Protein AF-A0A351GF69-F1 (afdb_monomer_lite)

Sequence (87 aa):
MAATNYFITTHPANQSLGRQLSDMEQAIEQQFDCQIDKTKYSLIVWHQRLYFGYDSTSKNRPLESEVAQFLAANFHEFRFIDEFEID

pLDDT: mean 81.92, std 18.56, range [34.41, 96.94]

Secondary structure (DSSP, 8-state):
---------S-THHHHHHHHHHHHHHHHHHHHT--EEEEEEEEETTEEEEEEEE-TT-S----HHHHHHHHHHH-GGGGG-SEEEE-

Radius of gyration: 12.55 Å; chains: 1; bounding box: 27×28×34 Å

Structure (mmCIF, N/CA/C/O backbone):
data_AF-A0A351GF69-F1
#
_entry.id   AF-A0A351GF69-F1
#
loop_
_atom_site.group_PDB
_atom_site.id
_atom_site.type_symbol
_atom_site.label_atom_id
_atom_site.label_alt_id
_atom_site.label_comp_id
_atom_site.label_asym_id
_atom_site.label_entity_id
_atom_site.label_seq_id
_atom_site.pdbx_PDB_ins_code
_atom_site.Cartn_x
_atom_site.Cartn_y
_atom_site.Cartn_z
_atom_site.occupancy
_atom_site.B_iso_or_equiv
_atom_site.auth_seq_id
_atom_site.auth_comp_id
_atom_site.auth_asym_id
_atom_site.auth_atom_id
_atom_site.pdbx_PDB_model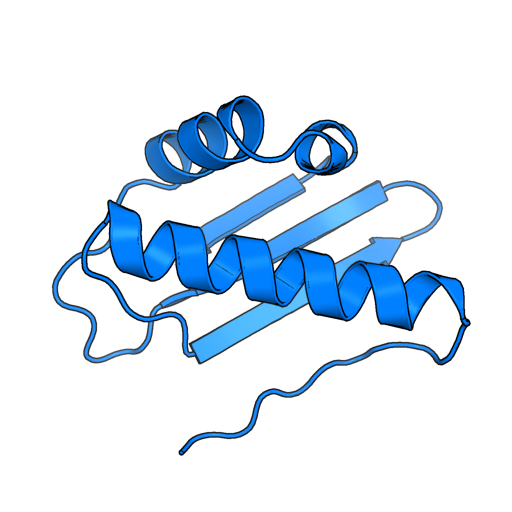_num
ATOM 1 N N . MET A 1 1 ? -3.004 -16.704 10.777 1.00 37.06 1 MET A N 1
ATOM 2 C CA . MET A 1 1 ? -1.908 -16.649 9.789 1.00 37.06 1 MET A CA 1
ATOM 3 C C . MET A 1 1 ? -2.520 -16.902 8.422 1.00 37.06 1 MET A C 1
ATOM 5 O O . MET A 1 1 ? -2.689 -18.054 8.042 1.00 37.06 1 MET A O 1
ATOM 9 N N . ALA A 1 2 ? -2.993 -15.837 7.773 1.00 34.41 2 ALA A N 1
ATOM 10 C CA . ALA A 1 2 ? -3.591 -15.896 6.442 1.00 34.41 2 ALA A CA 1
ATOM 11 C C . ALA A 1 2 ? -2.505 -15.681 5.376 1.00 34.41 2 ALA A C 1
ATOM 13 O O . ALA A 1 2 ? -1.477 -15.068 5.646 1.00 34.41 2 ALA A O 1
ATOM 14 N N . ALA A 1 3 ? -2.703 -16.286 4.208 1.00 36.56 3 ALA A N 1
ATOM 15 C CA . ALA A 1 3 ? -1.687 -16.468 3.182 1.00 36.56 3 ALA A CA 1
ATOM 16 C C . ALA A 1 3 ? -1.372 -15.176 2.412 1.00 36.56 3 ALA A C 1
ATOM 18 O O . ALA A 1 3 ? -2.232 -14.640 1.714 1.00 36.56 3 ALA A O 1
ATOM 19 N N . THR A 1 4 ? -0.110 -14.747 2.457 1.00 47.75 4 THR A N 1
ATOM 20 C CA . THR A 1 4 ? 0.422 -13.694 1.589 1.00 47.75 4 THR A CA 1
ATOM 21 C C . THR A 1 4 ? 0.653 -14.257 0.183 1.00 47.75 4 THR A C 1
ATOM 23 O O . THR A 1 4 ? 1.635 -14.955 -0.077 1.00 47.75 4 THR A O 1
ATOM 26 N N . ASN A 1 5 ? -0.276 -13.997 -0.738 1.00 40.12 5 ASN A N 1
ATOM 27 C CA . ASN A 1 5 ? -0.146 -14.404 -2.138 1.00 40.12 5 ASN A CA 1
ATOM 28 C C . ASN A 1 5 ? 0.644 -13.354 -2.926 1.00 40.12 5 ASN A C 1
ATOM 30 O O . ASN A 1 5 ? 0.077 -12.439 -3.520 1.00 40.12 5 ASN A O 1
ATOM 34 N N . TYR A 1 6 ? 1.964 -13.514 -2.957 1.00 46.91 6 TYR A N 1
ATOM 35 C CA . TYR A 1 6 ? 2.841 -12.739 -3.826 1.00 46.91 6 TYR A CA 1
ATOM 36 C C . TYR A 1 6 ? 2.765 -13.278 -5.265 1.00 46.91 6 TYR A C 1
ATOM 38 O O . TYR A 1 6 ? 3.402 -14.281 -5.591 1.00 46.91 6 TYR A O 1
ATOM 46 N N . PHE A 1 7 ? 2.029 -12.615 -6.163 1.00 45.88 7 PHE A N 1
ATOM 47 C CA . PHE A 1 7 ? 2.168 -12.858 -7.608 1.00 45.88 7 PHE A CA 1
ATOM 48 C C . PHE A 1 7 ? 3.438 -12.173 -8.118 1.00 45.88 7 PHE A C 1
ATOM 50 O O . PHE A 1 7 ? 3.406 -11.138 -8.773 1.00 45.88 7 PHE A O 1
ATOM 57 N N . ILE A 1 8 ? 4.579 -12.758 -7.765 1.00 47.91 8 ILE A N 1
ATOM 58 C CA . ILE A 1 8 ? 5.899 -12.306 -8.181 1.00 47.91 8 ILE A CA 1
ATOM 59 C C . ILE A 1 8 ? 6.355 -13.183 -9.354 1.00 47.91 8 ILE A C 1
ATOM 61 O O . ILE A 1 8 ? 6.737 -14.339 -9.175 1.00 47.91 8 ILE A O 1
ATOM 65 N N . THR A 1 9 ? 6.341 -12.644 -10.574 1.00 40.97 9 THR A N 1
ATOM 66 C CA . THR A 1 9 ? 6.872 -13.309 -11.778 1.00 40.97 9 THR A CA 1
ATOM 67 C C . THR A 1 9 ? 8.399 -13.386 -11.720 1.00 40.97 9 THR A C 1
ATOM 69 O O . THR A 1 9 ? 9.076 -12.515 -12.250 1.00 40.97 9 THR A O 1
ATOM 72 N N . THR A 1 10 ? 8.933 -14.387 -11.014 1.00 40.47 10 THR A N 1
ATOM 73 C CA . THR A 1 10 ? 10.353 -14.743 -10.786 1.00 40.47 10 THR A CA 1
ATOM 74 C C . THR A 1 10 ? 11.394 -14.051 -11.689 1.00 40.47 10 THR A C 1
ATOM 76 O O . THR A 1 10 ? 11.867 -14.604 -12.683 1.00 40.47 10 THR A O 1
ATOM 79 N N . HIS A 1 11 ? 11.814 -12.854 -11.286 1.00 38.72 11 HIS A N 1
ATOM 80 C CA . HIS A 1 11 ? 13.040 -12.183 -11.704 1.00 38.72 11 HIS A CA 1
ATOM 81 C C . HIS A 1 11 ? 13.812 -11.782 -10.433 1.00 38.72 11 HIS A C 1
ATOM 83 O O . HIS A 1 11 ? 13.172 -11.483 -9.426 1.00 38.72 11 HIS A O 1
ATOM 89 N N . PRO A 1 12 ? 15.159 -11.774 -10.415 1.00 40.50 12 PRO A N 1
ATOM 90 C CA . PRO A 1 12 ? 15.948 -11.425 -9.222 1.00 40.50 12 PRO A CA 1
ATOM 91 C C . PRO A 1 12 ? 15.619 -10.036 -8.652 1.00 40.50 12 PRO A C 1
ATOM 93 O O . PRO A 1 12 ? 15.616 -9.852 -7.437 1.00 40.50 12 PRO A O 1
ATOM 96 N N . ALA A 1 13 ? 15.242 -9.094 -9.524 1.00 48.12 13 ALA A N 1
ATOM 97 C CA . ALA A 1 13 ? 14.717 -7.774 -9.161 1.00 48.12 13 ALA A CA 1
ATOM 98 C C . ALA A 1 13 ? 13.453 -7.836 -8.279 1.00 48.12 13 ALA A C 1
ATOM 100 O O . ALA A 1 13 ? 13.121 -6.883 -7.577 1.00 48.12 13 ALA A O 1
ATOM 101 N N . ASN A 1 14 ? 12.761 -8.973 -8.258 1.00 51.44 14 ASN A N 1
ATOM 102 C CA . ASN A 1 14 ? 11.549 -9.132 -7.481 1.00 51.44 14 ASN A CA 1
ATOM 103 C C . ASN A 1 14 ? 11.796 -9.583 -6.039 1.00 51.44 14 ASN A C 1
ATOM 105 O O . ASN A 1 14 ? 10.899 -9.446 -5.215 1.00 51.44 14 ASN A O 1
ATOM 109 N N . GLN A 1 15 ? 12.974 -10.129 -5.712 1.00 53.38 15 GLN A N 1
ATOM 110 C CA . GLN A 1 15 ? 13.313 -10.415 -4.311 1.00 53.38 15 GLN A CA 1
ATOM 111 C C . GLN A 1 15 ? 13.576 -9.117 -3.543 1.00 53.38 15 GLN A C 1
ATOM 113 O O . GLN A 1 15 ? 13.111 -8.972 -2.414 1.00 53.38 15 GLN A O 1
ATOM 118 N N . SER A 1 16 ? 14.263 -8.153 -4.170 1.00 65.50 16 SER A N 1
ATOM 119 C CA . SER A 1 16 ? 14.417 -6.806 -3.610 1.00 65.50 16 SER A CA 1
ATOM 120 C C . SER A 1 16 ? 13.072 -6.100 -3.479 1.00 65.50 16 SER A C 1
ATOM 122 O O . SER A 1 16 ? 12.801 -5.527 -2.430 1.00 65.50 16 SER A O 1
ATOM 124 N N . LEU A 1 17 ? 12.208 -6.221 -4.492 1.00 74.75 17 LEU A N 1
ATOM 125 C CA . LEU A 1 17 ? 10.869 -5.641 -4.461 1.00 74.75 17 LEU A CA 1
ATOM 126 C C . LEU A 1 17 ? 9.994 -6.268 -3.369 1.00 74.75 17 LEU A C 1
ATOM 128 O O . LEU A 1 17 ? 9.372 -5.547 -2.604 1.00 74.75 17 LEU A O 1
ATOM 132 N N . GLY A 1 18 ? 9.976 -7.599 -3.247 1.00 78.00 18 GLY A N 1
ATOM 133 C CA . GLY A 1 18 ? 9.198 -8.285 -2.212 1.00 78.00 18 GLY A CA 1
ATOM 134 C C . GLY A 1 18 ? 9.583 -7.829 -0.805 1.00 78.00 18 GLY A C 1
ATOM 135 O O . GLY A 1 18 ? 8.708 -7.540 0.002 1.00 78.00 18 GLY A O 1
ATOM 136 N N . ARG A 1 19 ? 10.887 -7.670 -0.540 1.00 82.56 19 ARG A N 1
ATOM 137 C CA . ARG A 1 19 ? 11.367 -7.133 0.738 1.00 82.56 19 ARG A CA 1
ATOM 138 C C . ARG A 1 19 ? 10.939 -5.681 0.955 1.00 82.56 19 ARG A C 1
ATOM 140 O O . ARG A 1 19 ? 10.456 -5.360 2.030 1.00 82.56 19 ARG A O 1
ATOM 147 N N . GLN A 1 20 ? 11.074 -4.830 -0.061 1.00 86.56 20 GLN A N 1
ATOM 148 C CA . GLN A 1 20 ? 10.649 -3.429 0.019 1.00 86.56 20 GLN A CA 1
ATOM 149 C C . GLN A 1 20 ? 9.148 -3.298 0.296 1.00 86.56 20 GLN A C 1
ATOM 151 O O . GLN A 1 20 ? 8.752 -2.466 1.104 1.00 86.56 20 GLN A O 1
ATOM 156 N N . LEU A 1 21 ? 8.321 -4.133 -0.337 1.00 90.00 21 LEU A N 1
ATOM 157 C CA . LEU A 1 21 ? 6.878 -4.159 -0.106 1.00 90.00 21 LEU A CA 1
ATOM 158 C C . LEU A 1 21 ? 6.542 -4.594 1.325 1.00 90.00 21 LEU A C 1
ATOM 160 O O . LEU A 1 21 ? 5.707 -3.957 1.958 1.00 90.00 21 LEU A O 1
ATOM 164 N N . SER A 1 22 ? 7.225 -5.614 1.859 1.00 90.56 22 SER A N 1
ATOM 165 C CA . SER A 1 22 ? 7.068 -6.011 3.265 1.00 90.56 22 SER A CA 1
ATOM 166 C C . SER A 1 22 ? 7.513 -4.914 4.239 1.00 90.56 22 SER A C 1
ATOM 168 O O . SER A 1 22 ? 6.857 -4.707 5.256 1.00 90.56 22 SER A O 1
ATOM 170 N N . ASP A 1 23 ? 8.595 -4.192 3.933 1.00 93.62 23 ASP A N 1
ATOM 171 C CA . ASP A 1 23 ? 9.068 -3.082 4.768 1.00 93.62 23 ASP A CA 1
ATOM 172 C C . ASP A 1 23 ? 8.050 -1.919 4.770 1.00 93.62 23 ASP A C 1
ATOM 174 O O . ASP A 1 23 ? 7.793 -1.326 5.819 1.00 93.62 23 ASP A O 1
ATOM 178 N N . MET A 1 24 ? 7.434 -1.612 3.618 1.00 94.12 24 MET A N 1
ATOM 179 C CA . MET A 1 24 ? 6.349 -0.624 3.517 1.00 94.12 24 MET A CA 1
ATOM 180 C C . MET A 1 24 ? 5.117 -1.054 4.316 1.00 94.12 24 MET A C 1
ATOM 182 O O . MET A 1 24 ? 4.603 -0.258 5.096 1.00 94.12 24 MET A O 1
ATOM 186 N N . GLU A 1 25 ? 4.679 -2.305 4.159 1.00 94.31 25 GLU A N 1
ATOM 187 C CA . GLU A 1 25 ? 3.546 -2.887 4.888 1.00 94.31 25 GLU A CA 1
ATOM 188 C C . GLU A 1 25 ? 3.728 -2.721 6.404 1.00 94.31 25 GLU A C 1
ATOM 190 O O . GLU A 1 25 ? 2.924 -2.057 7.058 1.00 94.31 25 GLU A O 1
ATOM 195 N N . GLN A 1 26 ? 4.853 -3.198 6.945 1.00 94.75 26 GLN A N 1
ATOM 196 C CA . GLN A 1 26 ? 5.153 -3.102 8.377 1.00 94.75 26 GLN A CA 1
ATOM 197 C C . GLN A 1 26 ? 5.225 -1.658 8.882 1.00 94.75 26 GLN A C 1
ATOM 199 O O . GLN A 1 26 ? 4.807 -1.372 10.005 1.00 94.75 26 GLN A O 1
ATOM 204 N N . ALA A 1 27 ? 5.769 -0.741 8.081 1.00 95.06 27 ALA A N 1
ATOM 205 C CA . ALA A 1 27 ? 5.865 0.659 8.470 1.00 95.06 27 ALA A CA 1
ATOM 206 C C . ALA A 1 27 ? 4.487 1.333 8.539 1.00 95.06 27 ALA A C 1
ATOM 208 O O . ALA A 1 27 ? 4.251 2.122 9.454 1.00 95.06 27 ALA A O 1
ATOM 209 N N . ILE A 1 28 ? 3.572 1.003 7.620 1.00 94.38 28 ILE A N 1
ATOM 210 C CA . ILE A 1 28 ? 2.182 1.478 7.663 1.00 94.38 28 ILE A CA 1
ATOM 211 C C . ILE A 1 28 ? 1.491 0.930 8.916 1.00 94.38 28 ILE A C 1
ATOM 213 O O . ILE A 1 28 ? 0.923 1.704 9.687 1.00 94.38 28 ILE A O 1
ATOM 217 N N . GLU A 1 29 ? 1.590 -0.381 9.156 1.00 94.44 29 GLU A N 1
ATOM 218 C CA . GLU A 1 29 ? 0.979 -1.031 10.322 1.00 94.44 29 GLU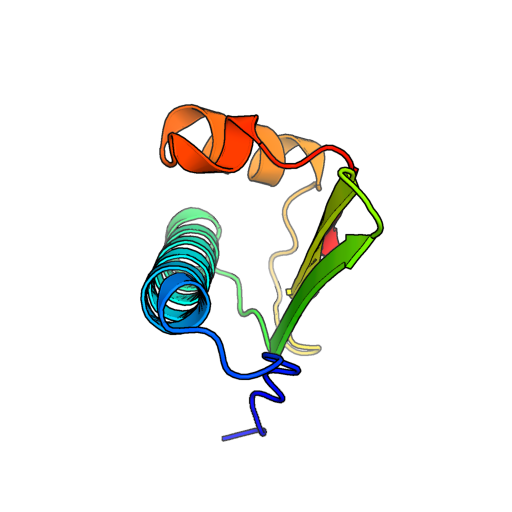 A CA 1
ATOM 219 C C . GLU A 1 29 ? 1.429 -0.393 11.643 1.00 94.44 29 GLU A C 1
ATOM 221 O O . GLU A 1 29 ? 0.603 -0.092 12.505 1.00 94.44 29 GLU A O 1
ATOM 226 N N . GLN A 1 30 ? 2.730 -0.121 11.785 1.00 95.12 30 GLN A N 1
ATOM 227 C CA . GLN A 1 30 ? 3.293 0.498 12.987 1.00 95.12 30 GLN A CA 1
ATOM 228 C C . GLN A 1 30 ? 2.908 1.972 13.137 1.00 95.12 30 GLN A C 1
ATOM 230 O O . GLN A 1 30 ? 2.605 2.414 14.244 1.00 95.12 30 GLN A O 1
ATOM 235 N N . GLN A 1 31 ? 2.937 2.742 12.046 1.00 95.81 31 GLN A N 1
ATOM 236 C CA . GLN A 1 31 ? 2.667 4.179 12.084 1.00 95.81 31 GLN A CA 1
ATOM 237 C C . GLN A 1 31 ? 1.195 4.485 12.381 1.00 95.81 31 GLN A C 1
ATOM 239 O O . GLN A 1 31 ? 0.900 5.465 13.068 1.00 95.81 31 GLN A O 1
ATOM 244 N N . PHE A 1 32 ? 0.280 3.675 11.846 1.00 93.50 32 PHE A N 1
ATOM 245 C CA . PHE A 1 32 ? -1.158 3.939 11.895 1.00 93.50 32 PHE A CA 1
ATOM 246 C C . PHE A 1 32 ? -1.938 2.982 12.805 1.00 93.50 32 PHE A C 1
ATOM 248 O O . PHE A 1 32 ? -3.163 3.089 12.880 1.00 93.50 32 PHE A O 1
ATOM 255 N N . ASP A 1 33 ? -1.246 2.077 13.508 1.00 93.44 33 ASP A N 1
ATOM 256 C CA . ASP A 1 33 ? -1.849 1.061 14.381 1.00 93.44 33 ASP A CA 1
ATOM 257 C C . ASP A 1 33 ? -2.968 0.293 13.649 1.00 93.44 33 ASP A C 1
ATOM 259 O O . ASP A 1 33 ? -4.119 0.221 14.093 1.00 93.44 33 ASP A O 1
ATOM 263 N N . CYS A 1 34 ? -2.630 -0.210 12.458 1.00 92.25 34 CYS A N 1
ATOM 264 C CA . CYS A 1 34 ? -3.510 -0.980 11.578 1.00 92.25 34 CYS A CA 1
ATOM 265 C C . CYS A 1 34 ? -2.878 -2.329 11.208 1.00 92.25 34 CYS A C 1
ATOM 267 O O . CYS A 1 34 ? -1.707 -2.568 11.492 1.00 92.25 34 CYS A O 1
ATOM 269 N N . GLN A 1 35 ? -3.646 -3.211 10.564 1.00 93.25 35 GLN A N 1
ATOM 270 C CA . GLN A 1 35 ? -3.125 -4.451 9.973 1.00 93.25 35 GLN A CA 1
ATOM 271 C C . GLN A 1 35 ? -3.431 -4.525 8.484 1.00 93.25 35 GLN A C 1
ATOM 273 O O . GLN A 1 35 ? -4.540 -4.174 8.078 1.00 93.25 35 GLN A O 1
ATOM 278 N N . ILE A 1 36 ? -2.475 -5.014 7.698 1.00 91.50 36 ILE A N 1
ATOM 279 C CA . ILE A 1 36 ? -2.599 -5.262 6.259 1.00 91.50 36 ILE A CA 1
ATOM 280 C C . ILE A 1 36 ? -2.608 -6.780 6.033 1.00 91.50 36 ILE A C 1
ATOM 282 O O . ILE A 1 36 ? -1.744 -7.502 6.517 1.00 91.50 36 ILE A O 1
ATOM 286 N N . ASP A 1 37 ? -3.601 -7.288 5.301 1.00 90.94 37 ASP A N 1
ATOM 287 C CA . ASP A 1 37 ? -3.730 -8.723 4.991 1.00 90.94 37 ASP A CA 1
ATOM 288 C C . ASP A 1 37 ? -3.474 -9.046 3.511 1.00 90.94 37 ASP A C 1
ATOM 290 O O . ASP A 1 37 ? -3.351 -10.216 3.122 1.00 90.94 37 ASP A O 1
ATOM 294 N N . LYS A 1 38 ? -3.404 -8.009 2.670 1.00 89.12 38 LYS A N 1
ATOM 295 C CA . LYS A 1 38 ? -3.217 -8.116 1.225 1.00 89.12 38 LYS A CA 1
ATOM 296 C C . LYS A 1 38 ? -2.271 -7.037 0.736 1.00 89.12 38 LYS A C 1
ATOM 298 O O . LYS A 1 38 ? -2.552 -5.856 0.862 1.00 89.12 38 LYS A O 1
ATOM 303 N N . THR A 1 39 ? -1.243 -7.462 0.021 1.00 91.00 39 THR A N 1
ATOM 304 C CA . THR A 1 39 ? -0.362 -6.568 -0.728 1.00 91.00 39 THR A CA 1
ATOM 305 C C . THR A 1 39 ? -0.343 -7.025 -2.175 1.00 91.00 39 THR A C 1
ATOM 307 O O . THR A 1 39 ? -0.101 -8.201 -2.465 1.00 91.00 39 THR A O 1
ATOM 310 N N . LYS A 1 40 ? -0.637 -6.114 -3.103 1.00 89.75 40 LYS A N 1
ATOM 311 C CA . LYS A 1 40 ? -0.574 -6.378 -4.542 1.00 89.75 40 LYS A CA 1
ATOM 312 C C . LYS A 1 40 ? 0.292 -5.329 -5.205 1.00 89.75 40 LYS A C 1
ATOM 314 O O . LYS A 1 40 ? 0.077 -4.136 -5.044 1.00 89.75 40 LYS A O 1
ATOM 319 N N . TYR A 1 41 ? 1.223 -5.802 -6.015 1.00 88.44 41 TYR A N 1
ATOM 320 C CA . TYR A 1 41 ? 2.019 -4.964 -6.888 1.00 88.44 41 TYR A CA 1
ATOM 321 C C . TYR A 1 41 ? 1.874 -5.472 -8.318 1.00 88.44 41 TYR A C 1
ATOM 323 O O . TYR A 1 41 ? 1.972 -6.678 -8.562 1.00 88.44 41 TYR A O 1
ATOM 331 N N . SER A 1 42 ? 1.653 -4.566 -9.264 1.00 85.94 42 SER A N 1
ATOM 332 C CA . SER A 1 42 ? 1.622 -4.897 -10.687 1.00 85.94 42 SER A CA 1
ATOM 333 C C . SER A 1 42 ? 2.441 -3.903 -11.491 1.00 85.94 42 SER A C 1
ATOM 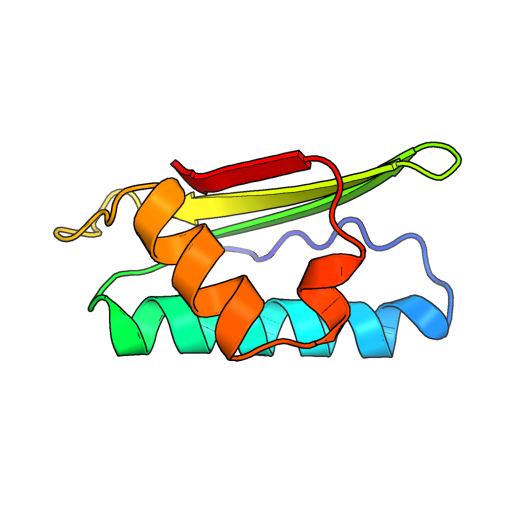335 O O . SER A 1 42 ? 2.239 -2.699 -11.363 1.00 85.94 42 SER A O 1
ATOM 337 N N . LEU A 1 43 ? 3.303 -4.422 -12.362 1.00 82.75 43 LEU A N 1
ATOM 338 C CA . LEU A 1 43 ? 4.011 -3.656 -13.381 1.00 82.75 43 LEU A CA 1
ATOM 339 C C . LEU A 1 43 ? 3.382 -3.974 -14.741 1.00 82.75 43 LEU A C 1
ATOM 341 O O . LEU A 1 43 ? 3.568 -5.070 -15.273 1.00 82.75 43 LEU A O 1
ATOM 345 N N . ILE A 1 44 ? 2.619 -3.032 -15.294 1.00 79.31 44 ILE A N 1
ATOM 346 C CA . ILE A 1 44 ? 1.996 -3.168 -16.616 1.00 79.31 44 ILE A CA 1
ATOM 347 C C . ILE A 1 44 ? 2.717 -2.227 -17.575 1.00 79.31 44 ILE A C 1
ATOM 349 O O . ILE A 1 44 ? 2.544 -1.011 -17.526 1.00 79.31 44 ILE A O 1
ATOM 353 N N . VAL A 1 45 ? 3.520 -2.806 -18.470 1.00 81.31 45 VAL A N 1
ATOM 354 C CA . VAL A 1 45 ? 4.433 -2.081 -19.368 1.00 81.31 45 VAL A CA 1
ATOM 355 C C . VAL A 1 45 ? 5.466 -1.279 -18.563 1.00 81.31 45 VAL A C 1
ATOM 357 O O . VAL A 1 45 ? 6.525 -1.814 -18.253 1.00 81.31 45 VAL A O 1
ATOM 360 N N . TRP A 1 46 ? 5.140 -0.041 -18.188 1.00 79.00 46 TRP A N 1
ATOM 361 C CA . TRP A 1 46 ? 5.957 0.843 -17.347 1.00 79.00 46 TRP A CA 1
ATOM 362 C C . TRP A 1 46 ? 5.177 1.440 -16.172 1.00 79.00 46 TRP A C 1
ATOM 364 O O . TRP A 1 46 ? 5.769 2.167 -15.386 1.00 79.00 46 TRP A O 1
ATOM 374 N N . HIS A 1 47 ? 3.883 1.126 -16.049 1.00 80.75 47 HIS A N 1
ATOM 375 C CA . HIS A 1 47 ? 3.040 1.625 -14.972 1.00 80.75 47 HIS A CA 1
ATOM 376 C C . HIS A 1 47 ? 3.101 0.691 -13.769 1.00 80.75 47 HIS A C 1
ATOM 378 O O . HIS A 1 47 ? 2.742 -0.489 -13.879 1.00 80.75 47 HIS A O 1
ATOM 384 N N . GLN A 1 48 ? 3.554 1.215 -12.635 1.00 87.19 48 GLN A N 1
ATOM 385 C CA . GLN A 1 48 ? 3.619 0.496 -11.370 1.00 87.19 48 GLN A CA 1
ATOM 386 C C . GLN A 1 48 ? 2.408 0.849 -10.526 1.00 87.19 48 GLN A C 1
ATOM 388 O O . GLN A 1 48 ? 2.174 2.010 -10.195 1.00 87.19 48 GLN A O 1
ATOM 393 N N . ARG A 1 49 ? 1.649 -0.176 -10.157 1.00 90.31 49 ARG A N 1
ATOM 394 C CA . ARG A 1 49 ? 0.494 -0.035 -9.278 1.00 90.31 49 ARG A CA 1
ATOM 395 C C . ARG A 1 49 ? 0.750 -0.781 -7.988 1.00 90.31 49 ARG A C 1
ATOM 397 O O . ARG A 1 49 ? 1.191 -1.934 -8.035 1.00 90.31 49 ARG A O 1
ATOM 404 N N . LEU A 1 50 ? 0.458 -0.133 -6.871 1.00 92.62 50 LEU A N 1
ATOM 405 C CA . LEU A 1 50 ? 0.597 -0.692 -5.536 1.00 92.62 50 LEU A CA 1
ATOM 406 C C . LEU A 1 50 ? -0.736 -0.594 -4.803 1.00 92.62 50 LEU A C 1
ATOM 408 O O . LEU A 1 50 ? -1.325 0.477 -4.716 1.00 92.62 50 LEU A O 1
ATOM 412 N N . TYR A 1 51 ? -1.182 -1.721 -4.267 1.00 93.62 51 TYR A N 1
ATOM 413 C CA . TYR A 1 51 ? -2.383 -1.823 -3.457 1.00 93.62 51 TYR A CA 1
ATOM 414 C C . TYR A 1 51 ? -2.069 -2.502 -2.127 1.00 93.62 51 TYR A C 1
ATOM 416 O O . TYR A 1 51 ? -1.443 -3.571 -2.111 1.00 93.62 51 TYR A O 1
ATOM 424 N N . PHE A 1 52 ? -2.571 -1.917 -1.043 1.00 93.75 52 PHE A N 1
ATOM 425 C CA . PHE A 1 52 ? -2.625 -2.535 0.279 1.00 93.75 52 PHE A CA 1
ATOM 426 C C . PHE A 1 52 ? -4.087 -2.741 0.692 1.00 93.75 52 PHE A C 1
ATOM 428 O O . PHE A 1 52 ? -4.926 -1.880 0.478 1.00 93.75 52 PHE A O 1
ATOM 435 N N . GLY A 1 53 ? -4.403 -3.890 1.273 1.00 93.19 53 GLY A N 1
ATOM 436 C CA . GLY A 1 53 ? -5.720 -4.189 1.823 1.00 93.1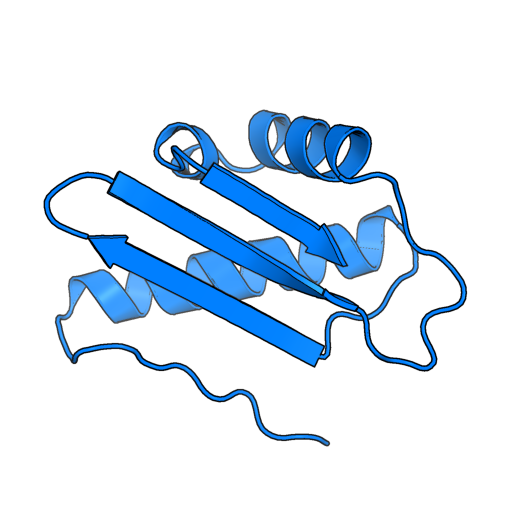9 53 GLY A CA 1
ATOM 437 C C . GLY A 1 53 ? -5.624 -4.358 3.328 1.00 93.19 53 GLY A C 1
ATOM 438 O O . GLY A 1 53 ? -4.837 -5.186 3.796 1.00 93.19 53 GLY A O 1
ATOM 439 N N . TYR A 1 54 ? -6.408 -3.596 4.081 1.00 91.62 54 TYR A N 1
ATOM 440 C CA . TYR A 1 54 ? -6.521 -3.752 5.518 1.00 91.62 54 TYR A CA 1
ATOM 441 C C . TYR A 1 54 ? -7.153 -5.095 5.867 1.00 91.62 54 TYR A C 1
ATOM 443 O O . TYR A 1 54 ? -8.104 -5.571 5.238 1.00 91.62 54 TYR A O 1
ATOM 451 N N . ASP A 1 55 ? -6.674 -5.671 6.963 1.00 90.38 55 ASP A N 1
ATOM 452 C CA . ASP A 1 55 ? -7.376 -6.766 7.602 1.00 90.38 55 ASP A CA 1
ATOM 453 C C . ASP A 1 55 ? -8.781 -6.299 8.025 1.00 90.38 55 ASP A C 1
ATOM 455 O O . ASP A 1 55 ? -8.985 -5.196 8.546 1.00 90.38 55 ASP A O 1
ATOM 459 N N . SER A 1 56 ? -9.773 -7.169 7.837 1.00 84.19 56 SER A N 1
ATOM 460 C CA . SER A 1 56 ? -11.170 -6.902 8.206 1.00 84.19 56 SER A CA 1
ATOM 461 C C . SER A 1 56 ? -11.368 -6.495 9.675 1.00 84.19 56 SER A C 1
ATOM 463 O O . SER A 1 56 ? -12.348 -5.822 9.999 1.00 84.19 56 SER A O 1
ATOM 465 N N . THR A 1 57 ? -10.443 -6.883 10.554 1.00 84.00 57 THR A N 1
ATOM 466 C CA . THR A 1 57 ? -10.444 -6.598 11.991 1.00 84.00 57 THR A CA 1
ATOM 467 C C . THR A 1 57 ? -9.692 -5.318 12.363 1.00 84.00 57 THR A C 1
ATOM 469 O O . THR A 1 57 ? -9.769 -4.892 13.521 1.00 84.00 57 THR A O 1
ATOM 472 N N . SER A 1 58 ? -9.014 -4.672 11.405 1.00 84.56 58 SER A N 1
ATOM 473 C CA . SER A 1 58 ? -8.305 -3.415 11.632 1.00 84.56 58 SER A CA 1
ATOM 474 C C . SER A 1 58 ? -9.292 -2.309 12.007 1.00 84.56 58 SER A C 1
ATOM 476 O O . SER A 1 58 ? -10.197 -1.961 11.241 1.00 84.56 58 SER A O 1
ATOM 478 N N . LYS A 1 59 ? -9.125 -1.766 13.218 1.00 82.62 59 LYS A N 1
ATOM 479 C CA . LYS A 1 59 ? -9.978 -0.696 13.763 1.00 82.62 59 LYS A CA 1
ATOM 480 C C . LYS A 1 59 ? -9.612 0.672 13.200 1.00 82.62 59 LYS A C 1
ATOM 482 O O . LYS A 1 59 ? -10.495 1.508 13.037 1.00 82.62 59 LYS A O 1
ATOM 487 N N . ASN A 1 60 ? -8.331 0.869 12.903 1.00 85.88 60 ASN A N 1
ATOM 488 C CA . ASN A 1 60 ? -7.817 2.073 12.276 1.00 85.88 60 ASN A CA 1
ATOM 489 C C . ASN A 1 60 ? -7.606 1.801 10.787 1.00 85.88 60 ASN A C 1
ATOM 491 O O . ASN A 1 60 ? -7.027 0.781 10.403 1.00 85.88 60 ASN A O 1
ATOM 495 N N . ARG A 1 61 ? -8.121 2.711 9.964 1.00 90.56 61 ARG A N 1
ATOM 496 C CA . ARG A 1 61 ? -7.994 2.709 8.506 1.00 90.56 61 ARG A CA 1
ATOM 497 C C . ARG A 1 61 ? -7.649 4.136 8.089 1.00 90.56 61 ARG A C 1
ATOM 499 O O . ARG A 1 61 ? -8.572 4.936 7.916 1.00 90.56 61 ARG A O 1
ATOM 506 N N . PRO A 1 62 ? -6.357 4.505 8.097 1.00 91.88 62 PRO A N 1
ATOM 507 C CA . PRO A 1 62 ? -5.948 5.842 7.686 1.00 91.88 62 PRO A CA 1
ATOM 508 C C . PRO A 1 62 ? -6.373 6.101 6.241 1.00 91.88 62 PRO A C 1
ATOM 510 O O . PRO A 1 62 ? -6.597 5.175 5.459 1.00 91.88 62 PRO A O 1
ATOM 513 N N . LEU A 1 63 ? -6.511 7.374 5.887 1.00 94.00 63 LEU A N 1
ATOM 514 C CA . LEU A 1 63 ? -6.892 7.736 4.529 1.00 94.00 63 LEU A CA 1
ATOM 515 C C . LEU A 1 63 ? -5.762 7.382 3.558 1.00 94.00 63 LEU A C 1
ATOM 517 O O . LEU A 1 63 ? -4.582 7.525 3.885 1.00 94.00 63 LEU A O 1
ATOM 521 N N . GLU A 1 64 ? -6.120 7.020 2.326 1.00 95.94 64 GLU A N 1
ATOM 522 C CA . GLU A 1 64 ? -5.152 6.764 1.251 1.00 95.94 64 GLU A CA 1
ATOM 523 C C . GLU A 1 64 ? -4.125 7.893 1.120 1.00 95.94 64 GLU A C 1
ATOM 525 O O . GLU A 1 64 ? -2.929 7.641 0.994 1.00 95.94 64 GLU A O 1
ATOM 530 N N . SER A 1 65 ? -4.569 9.145 1.242 1.00 96.19 65 SER A N 1
ATOM 531 C CA . SER A 1 65 ? -3.695 10.314 1.175 1.00 96.19 65 SER A CA 1
ATOM 532 C C . SER A 1 65 ? -2.687 10.397 2.328 1.00 96.19 65 SER A C 1
ATOM 534 O O . SER A 1 65 ? -1.556 10.822 2.098 1.00 96.19 65 SER A O 1
ATOM 536 N N . GLU A 1 66 ? -3.053 9.985 3.544 1.00 96.19 66 GLU A N 1
ATOM 537 C CA . GLU A 1 66 ? -2.150 9.967 4.705 1.00 96.19 66 GLU A CA 1
ATOM 538 C C . GLU A 1 66 ? -1.075 8.895 4.532 1.00 96.19 66 GLU A C 1
ATOM 540 O O . GLU A 1 66 ? 0.113 9.147 4.755 1.00 96.19 66 GLU A O 1
ATOM 545 N N . VAL A 1 67 ? -1.482 7.713 4.066 1.00 96.31 67 VAL A N 1
ATOM 546 C CA . VAL A 1 67 ? -0.566 6.600 3.811 1.00 96.31 67 VAL A CA 1
ATOM 547 C C . VAL A 1 67 ? 0.359 6.916 2.640 1.00 96.31 67 VAL A C 1
ATOM 549 O O . VAL A 1 67 ? 1.568 6.730 2.756 1.00 96.31 67 VAL A O 1
ATOM 552 N N . ALA A 1 68 ? -0.167 7.472 1.547 1.00 95.81 68 ALA A N 1
ATOM 553 C CA . ALA A 1 68 ? 0.632 7.881 0.397 1.00 95.81 68 ALA A CA 1
ATOM 554 C C . ALA A 1 68 ? 1.680 8.939 0.776 1.00 95.81 68 ALA A C 1
ATOM 556 O O . ALA A 1 68 ? 2.838 8.838 0.367 1.00 95.81 68 ALA A O 1
ATOM 557 N N . GLN A 1 69 ? 1.308 9.934 1.591 1.00 96.38 69 GLN A N 1
ATOM 558 C CA . GLN A 1 69 ? 2.250 10.941 2.090 1.00 96.38 69 GLN A CA 1
ATOM 559 C C . GLN A 1 69 ? 3.334 10.319 2.974 1.00 96.38 69 GLN A C 1
ATOM 561 O O . GLN A 1 69 ? 4.515 10.635 2.812 1.00 96.38 69 GLN A O 1
ATOM 566 N N . PHE A 1 70 ? 2.954 9.415 3.879 1.00 96.94 70 PHE A N 1
ATOM 567 C CA . PHE A 1 70 ? 3.901 8.692 4.722 1.00 96.94 70 PHE A CA 1
ATOM 568 C C . PHE A 1 70 ? 4.882 7.855 3.890 1.00 96.94 70 PHE A C 1
ATOM 570 O O . PHE A 1 70 ? 6.094 7.932 4.109 1.00 96.94 70 PHE A O 1
ATOM 577 N N . LEU A 1 71 ? 4.385 7.106 2.904 1.00 95.44 71 LEU A N 1
ATOM 578 C CA . LEU A 1 71 ? 5.216 6.279 2.033 1.00 95.44 71 LEU A CA 1
ATOM 579 C C . LEU A 1 71 ? 6.162 7.125 1.180 1.00 95.44 71 LEU A C 1
ATOM 581 O O . LEU A 1 71 ? 7.356 6.838 1.141 1.00 95.44 71 LEU A O 1
ATOM 585 N N . ALA A 1 72 ? 5.676 8.213 0.580 1.00 94.75 72 ALA A N 1
ATOM 586 C CA . ALA A 1 72 ? 6.510 9.131 -0.196 1.00 94.75 72 ALA A CA 1
ATOM 587 C C . ALA A 1 72 ? 7.629 9.780 0.640 1.00 94.75 72 ALA A C 1
ATOM 589 O O . ALA A 1 72 ? 8.711 10.050 0.118 1.00 94.75 72 ALA A O 1
ATOM 590 N N . ALA A 1 73 ? 7.388 10.018 1.934 1.00 96.12 73 ALA A N 1
ATOM 591 C CA . ALA A 1 73 ? 8.372 10.612 2.836 1.00 96.12 73 ALA A CA 1
ATOM 592 C C . ALA A 1 73 ? 9.428 9.611 3.340 1.00 96.12 73 ALA A C 1
ATOM 594 O O . ALA A 1 73 ? 10.564 10.010 3.597 1.00 96.12 73 ALA A O 1
ATOM 595 N N . ASN A 1 74 ? 9.071 8.330 3.488 1.00 95.44 74 ASN A N 1
ATOM 596 C CA . ASN A 1 74 ? 9.918 7.331 4.155 1.00 95.44 74 ASN A CA 1
ATOM 597 C C . ASN A 1 74 ? 10.504 6.274 3.208 1.00 95.44 74 ASN A C 1
ATOM 599 O O . ASN A 1 74 ? 11.501 5.635 3.544 1.00 95.44 74 ASN A O 1
ATOM 603 N N . PHE A 1 75 ? 9.938 6.113 2.010 1.00 92.38 75 PHE A N 1
ATOM 604 C CA . PHE A 1 75 ? 10.348 5.103 1.042 1.00 92.38 75 PHE A CA 1
ATOM 605 C C . PHE A 1 75 ? 10.629 5.730 -0.318 1.00 92.38 75 PHE A C 1
ATOM 607 O O . PHE A 1 75 ? 9.733 6.006 -1.109 1.00 92.38 75 PHE A O 1
ATOM 614 N N . HIS A 1 76 ? 11.913 5.890 -0.630 1.00 88.44 76 HIS A N 1
ATOM 615 C CA . HIS A 1 76 ? 12.355 6.503 -1.882 1.00 88.44 76 HIS A CA 1
ATOM 616 C C . HIS A 1 76 ? 11.815 5.795 -3.139 1.00 88.44 76 HIS A C 1
ATOM 618 O O . HIS A 1 76 ? 11.532 6.447 -4.139 1.00 88.44 76 HIS A O 1
ATOM 624 N N . GLU A 1 77 ? 11.627 4.477 -3.084 1.00 84.69 77 GLU A N 1
ATOM 625 C CA . GLU A 1 77 ? 11.101 3.684 -4.202 1.00 84.69 77 GLU A CA 1
ATOM 626 C C . GLU A 1 77 ? 9.621 3.954 -4.491 1.00 84.69 77 GLU A C 1
ATOM 628 O O . GLU A 1 77 ? 9.168 3.731 -5.611 1.00 84.69 77 GLU A O 1
ATOM 633 N N . PHE A 1 78 ? 8.876 4.506 -3.526 1.00 87.94 78 PHE A N 1
ATOM 634 C CA . PHE A 1 78 ? 7.472 4.865 -3.723 1.00 87.94 78 PHE A CA 1
ATOM 635 C C . PHE A 1 78 ? 7.291 5.915 -4.830 1.00 87.94 78 PHE A C 1
ATOM 637 O O . PHE A 1 78 ? 6.249 5.965 -5.471 1.00 87.94 78 PHE A O 1
ATOM 644 N N . ARG A 1 79 ? 8.340 6.691 -5.148 1.00 87.94 79 ARG A N 1
ATOM 645 C CA . ARG A 1 79 ? 8.345 7.645 -6.273 1.00 87.94 79 ARG A CA 1
ATOM 646 C C . ARG A 1 79 ? 8.093 7.006 -7.642 1.00 87.94 79 ARG A C 1
ATOM 648 O O . ARG A 1 79 ? 7.862 7.727 -8.606 1.00 87.94 79 ARG A O 1
ATOM 655 N N . PHE A 1 80 ? 8.263 5.689 -7.748 1.00 86.88 80 PHE A N 1
ATOM 656 C CA . PHE A 1 80 ? 8.075 4.945 -8.986 1.00 86.8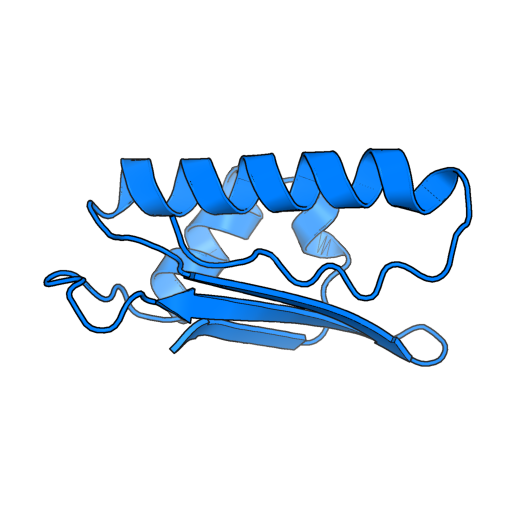8 80 PHE A CA 1
ATOM 657 C C . PHE A 1 80 ? 6.674 4.346 -9.118 1.00 86.88 80 PHE A C 1
ATOM 659 O O . PHE A 1 80 ? 6.398 3.733 -10.143 1.00 86.88 80 PHE A O 1
ATOM 666 N N . ILE A 1 81 ? 5.822 4.495 -8.100 1.00 89.19 81 ILE A N 1
ATOM 667 C CA . ILE A 1 81 ? 4.430 4.049 -8.119 1.00 89.19 81 ILE A CA 1
ATOM 668 C C . ILE A 1 81 ? 3.581 5.114 -8.816 1.00 89.19 81 ILE A C 1
ATOM 670 O O . ILE A 1 81 ? 3.515 6.256 -8.367 1.00 89.19 81 ILE A O 1
ATOM 674 N N . ASP A 1 82 ? 2.934 4.731 -9.914 1.00 90.19 82 ASP A N 1
ATOM 675 C CA .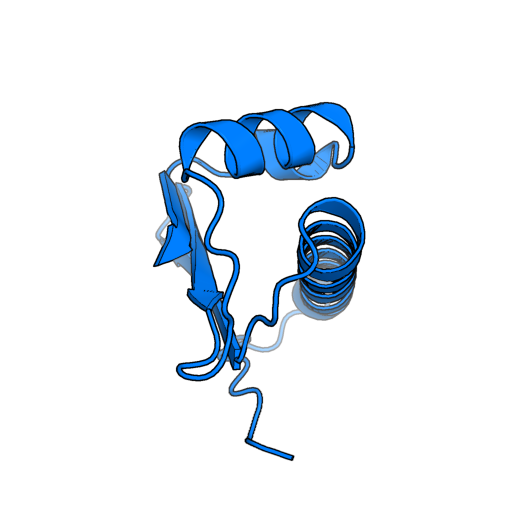 ASP A 1 82 ? 2.033 5.596 -10.678 1.00 90.19 82 ASP A CA 1
ATOM 676 C C . ASP A 1 82 ? 0.624 5.623 -10.076 1.00 90.19 82 ASP A C 1
ATOM 678 O O . ASP A 1 82 ? -0.033 6.661 -10.064 1.00 90.19 82 ASP A O 1
ATOM 682 N N . GLU A 1 83 ? 0.155 4.471 -9.590 1.00 92.31 83 GLU A N 1
ATOM 683 C CA . GLU A 1 83 ? -1.175 4.312 -9.002 1.00 92.31 83 GLU A CA 1
ATOM 684 C C . GLU A 1 83 ? -1.054 3.632 -7.640 1.00 92.31 83 GLU A C 1
ATOM 686 O O . GLU A 1 83 ? -0.478 2.547 -7.516 1.00 92.31 83 GLU A O 1
ATOM 691 N N . PHE A 1 84 ? -1.606 4.279 -6.620 1.00 94.25 84 PHE A N 1
ATOM 692 C CA . PHE A 1 84 ? -1.630 3.787 -5.253 1.00 94.25 84 PHE A CA 1
ATOM 693 C C . PHE A 1 84 ? -3.072 3.703 -4.766 1.00 94.25 84 PHE A C 1
ATOM 695 O O . PHE A 1 84 ? -3.840 4.629 -5.001 1.00 94.25 84 PHE A O 1
ATOM 702 N N . GLU A 1 85 ? -3.411 2.610 -4.093 1.00 95.12 85 GLU A N 1
ATOM 703 C CA . GLU A 1 85 ? -4.727 2.393 -3.493 1.00 95.12 85 GLU A CA 1
ATOM 704 C C . GLU A 1 85 ? -4.566 1.672 -2.147 1.00 95.12 85 GLU A C 1
ATOM 706 O O . GLU A 1 85 ? -3.672 0.832 -1.974 1.00 95.12 85 GLU A O 1
ATOM 711 N N . ILE A 1 86 ? -5.436 1.990 -1.187 1.00 93.31 86 ILE A N 1
ATOM 712 C CA . ILE A 1 86 ? -5.525 1.272 0.087 1.00 93.31 86 ILE A CA 1
ATOM 713 C C . ILE A 1 86 ? -6.976 1.198 0.588 1.00 93.31 86 ILE A C 1
ATOM 715 O O . ILE A 1 86 ? -7.671 2.213 0.572 1.00 93.31 86 ILE A O 1
ATOM 719 N N . ASP A 1 87 ? -7.431 0.011 1.015 1.00 86.31 87 ASP A N 1
ATOM 720 C CA . ASP A 1 87 ? -8.835 -0.271 1.419 1.00 86.31 87 ASP A CA 1
ATOM 721 C C . ASP A 1 87 ? -8.971 -1.262 2.585 1.00 86.31 87 ASP A C 1
ATOM 723 O O . ASP A 1 87 ? -8.209 -2.251 2.582 1.00 86.31 87 ASP A O 1
#

Foldseek 3Di:
DADADDPQPDDPVVVVVVVLQVVLQVVCCVVFVFHWPYWDWDQDPQAIEIETETDPPTPTDDDQVVSLVVCVVPPVCSVSHPYYYYD